Protein AF-A0A3D0Z497-F1 (afdb_monomer)

Secondary structure (DSSP, 8-state):
--EEEEEE--HHHHHHSPTTHHHHHHHHSPTTEEEEEESS----SSSEEEEEETTEEEEEEHHHHHHHTHHHHHHHHHHHH--

Nearest PDB structures (foldseek):
  6tt7-assembly1_J  TM=4.550E-01  e=1.640E-02  Ovis aries
  8h9p-assembly1_O  TM=4.241E-01  e=4.470E-02  Homo sapiens
  6j5i-assembly1_S  TM=4.081E-01  e=5.462E-02  Sus scrofa
  7vw6-assembly1_B  TM=4.713E-01  e=9.677E-01  Methylorubrum extorquens AM1
  8j83-assembly1_B  TM=4.265E-01  e=2.820E+00  Methylorubrum extorquens AM1

pLDDT: mean 78.45, std 9.02, range [49.38, 89.12]

Structure (mmCIF, N/CA/C/O backbone):
data_AF-A0A3D0Z497-F1
#
_entry.id   AF-A0A3D0Z497-F1
#
loop_
_atom_site.group_PDB
_atom_site.id
_atom_site.type_symbol
_atom_site.label_atom_id
_atom_site.label_alt_id
_atom_site.label_comp_id
_atom_site.label_asym_id
_atom_site.label_entity_id
_atom_site.label_seq_id
_atom_site.pdbx_PDB_ins_code
_atom_site.Cartn_x
_atom_site.Cartn_y
_atom_site.Cartn_z
_atom_site.occupancy
_atom_site.B_iso_or_equiv
_atom_site.auth_seq_id
_atom_site.auth_comp_id
_atom_site.auth_asym_id
_atom_site.auth_atom_id
_atom_site.pdbx_PDB_model_num
ATOM 1 N N . MET A 1 1 ? -7.405 -1.363 -18.004 1.00 60.78 1 MET A N 1
ATOM 2 C CA . MET A 1 1 ? -6.266 -1.632 -18.907 1.00 60.78 1 MET A CA 1
ATOM 3 C C . MET A 1 1 ? -5.160 -2.255 -18.073 1.00 60.78 1 MET A C 1
ATOM 5 O O . MET A 1 1 ? -5.121 -1.932 -16.893 1.00 60.78 1 MET A O 1
ATOM 9 N N . PRO A 1 2 ? -4.342 -3.164 -18.621 1.00 76.88 2 PRO A N 1
ATOM 10 C CA . PRO A 1 2 ? -3.131 -3.642 -17.955 1.00 76.88 2 PRO A CA 1
ATOM 11 C C . PRO A 1 2 ? -2.140 -2.488 -17.766 1.00 76.88 2 PRO A C 1
ATOM 13 O O . PRO A 1 2 ? -2.025 -1.646 -18.657 1.00 76.88 2 PRO A O 1
ATOM 16 N N . GLY A 1 3 ? -1.422 -2.449 -16.646 1.00 81.94 3 GLY A N 1
ATOM 17 C CA . GLY A 1 3 ? -0.503 -1.353 -16.356 1.00 81.94 3 GLY A CA 1
ATOM 18 C C . GLY A 1 3 ? 0.269 -1.514 -15.052 1.00 81.94 3 GLY A C 1
ATOM 19 O O . GLY A 1 3 ? 0.054 -2.446 -14.272 1.00 81.94 3 GLY A O 1
ATOM 20 N N . GLU A 1 4 ? 1.205 -0.593 -14.836 1.00 87.00 4 GLU A N 1
ATOM 21 C CA . GLU A 1 4 ? 2.070 -0.574 -13.660 1.00 87.00 4 GLU A CA 1
ATOM 22 C C . GLU A 1 4 ? 1.593 0.490 -12.662 1.00 87.00 4 GLU A C 1
ATOM 24 O O . GLU A 1 4 ? 1.555 1.681 -12.973 1.00 87.00 4 GLU A O 1
ATOM 29 N N . GLY A 1 5 ? 1.231 0.049 -11.460 1.00 87.12 5 GLY A N 1
ATOM 30 C CA . GLY A 1 5 ? 0.949 0.910 -10.320 1.00 87.12 5 GLY A CA 1
ATOM 31 C C . GLY A 1 5 ? 2.192 1.148 -9.467 1.00 87.12 5 GLY A C 1
ATOM 32 O O . GLY A 1 5 ? 3.088 0.299 -9.389 1.00 87.12 5 GLY A O 1
ATOM 33 N N . ARG A 1 6 ? 2.218 2.286 -8.775 1.00 89.12 6 ARG A N 1
ATOM 34 C CA . ARG A 1 6 ? 3.223 2.617 -7.766 1.00 89.12 6 ARG A CA 1
ATOM 35 C C . ARG A 1 6 ? 2.600 2.687 -6.380 1.00 89.12 6 ARG A C 1
ATOM 37 O O . ARG A 1 6 ? 1.577 3.333 -6.185 1.00 89.12 6 ARG A O 1
ATOM 44 N N . LEU A 1 7 ? 3.238 2.017 -5.433 1.00 86.75 7 LEU A N 1
ATOM 45 C CA . LEU A 1 7 ? 2.914 2.033 -4.018 1.00 86.75 7 LEU A CA 1
ATOM 46 C C . LEU A 1 7 ? 3.819 3.052 -3.324 1.00 86.75 7 LEU A C 1
ATOM 48 O O . LEU A 1 7 ? 5.026 2.833 -3.243 1.00 86.75 7 LEU A O 1
ATOM 52 N N . VAL A 1 8 ? 3.244 4.140 -2.826 1.00 88.75 8 VAL A N 1
ATOM 53 C CA . VAL A 1 8 ? 3.964 5.165 -2.061 1.00 88.75 8 VAL A CA 1
ATOM 54 C C . VAL A 1 8 ? 3.681 4.937 -0.581 1.00 88.75 8 VAL A C 1
ATOM 56 O O . VAL A 1 8 ? 2.520 4.870 -0.163 1.00 88.75 8 VAL A O 1
ATOM 59 N N . LEU A 1 9 ? 4.741 4.788 0.206 1.00 86.38 9 LEU A N 1
ATOM 60 C CA . LEU A 1 9 ? 4.679 4.495 1.637 1.00 86.38 9 LEU A CA 1
ATOM 61 C C . LEU A 1 9 ? 5.280 5.646 2.442 1.00 86.38 9 LEU A C 1
ATOM 63 O O . LEU A 1 9 ? 5.979 6.503 1.907 1.00 86.38 9 LEU A O 1
ATOM 67 N N . SER A 1 10 ? 5.003 5.671 3.744 1.00 88.56 10 SER A N 1
ATOM 68 C CA . SER A 1 10 ? 5.782 6.509 4.654 1.00 88.56 10 SER A CA 1
ATOM 69 C C . SER A 1 10 ? 7.185 5.913 4.818 1.00 88.56 10 SER A C 1
ATOM 71 O O . SER A 1 10 ? 7.357 4.696 4.710 1.00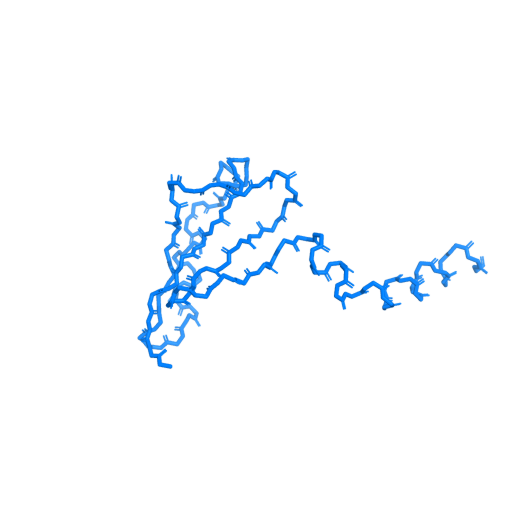 88.56 10 SER A O 1
ATOM 73 N N . GLU A 1 11 ? 8.193 6.729 5.136 1.00 86.69 11 GLU A N 1
ATOM 74 C CA . GLU A 1 11 ? 9.560 6.222 5.370 1.00 86.69 11 GLU A CA 1
ATOM 75 C C . GLU A 1 11 ? 9.620 5.145 6.471 1.00 86.69 11 GLU A C 1
ATOM 77 O O . GLU A 1 11 ? 10.458 4.239 6.445 1.00 86.69 11 GLU A O 1
ATOM 82 N N . LEU A 1 12 ? 8.748 5.254 7.480 1.00 84.94 12 LEU A N 1
ATOM 83 C CA . LEU A 1 12 ? 8.668 4.292 8.577 1.00 84.94 12 LEU A CA 1
ATOM 84 C C . LEU A 1 12 ? 8.083 2.960 8.110 1.00 84.94 12 LEU A C 1
ATOM 86 O O . LEU A 1 12 ? 8.597 1.908 8.496 1.00 84.94 12 LEU A O 1
ATOM 90 N N . ASP A 1 13 ? 7.033 2.999 7.292 1.00 83.56 13 ASP A N 1
ATOM 91 C CA . ASP A 1 13 ? 6.376 1.795 6.785 1.00 83.56 13 ASP A CA 1
ATOM 92 C C . ASP A 1 13 ? 7.217 1.106 5.713 1.00 83.56 13 ASP A C 1
ATOM 94 O O . ASP A 1 13 ? 7.281 -0.121 5.692 1.00 83.56 13 ASP A O 1
ATOM 98 N N . GLU A 1 14 ? 7.952 1.871 4.905 1.00 83.81 14 GLU A N 1
ATOM 99 C CA . GLU A 1 14 ? 8.958 1.338 3.986 1.00 83.81 14 GLU A CA 1
ATOM 100 C C . GLU A 1 14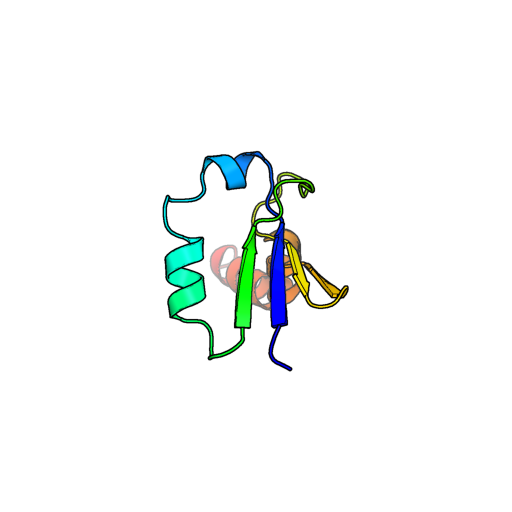 ? 10.003 0.492 4.733 1.00 83.81 14 GLU A C 1
ATOM 102 O O . GLU A 1 14 ? 10.263 -0.651 4.358 1.00 83.81 14 GLU A O 1
ATOM 107 N N . LYS A 1 15 ? 10.546 1.002 5.846 1.00 85.06 15 LYS A N 1
ATOM 108 C CA . LYS A 1 15 ? 11.531 0.269 6.669 1.00 85.06 15 LYS A CA 1
ATOM 109 C C . LYS A 1 15 ? 10.945 -0.955 7.374 1.00 85.06 15 LYS A C 1
ATOM 111 O O . LYS A 1 15 ? 11.688 -1.865 7.734 1.00 85.06 15 LYS A O 1
ATOM 116 N N . ARG A 1 16 ? 9.634 -0.965 7.619 1.00 85.00 16 ARG A N 1
ATOM 117 C CA . ARG A 1 16 ? 8.911 -2.063 8.283 1.00 85.00 16 ARG A CA 1
ATOM 118 C C . ARG A 1 16 ? 8.333 -3.072 7.298 1.00 85.00 16 ARG A C 1
ATOM 120 O O . ARG A 1 16 ? 7.852 -4.119 7.732 1.00 85.00 16 ARG A O 1
ATOM 127 N N . MET A 1 17 ? 8.358 -2.770 6.001 1.00 82.00 17 MET A N 1
ATOM 128 C CA . MET A 1 17 ? 7.758 -3.617 4.987 1.00 82.00 17 MET A CA 1
ATOM 129 C C . MET A 1 17 ? 8.473 -4.979 4.950 1.00 82.00 17 MET A C 1
ATOM 131 O O . MET A 1 17 ? 9.696 -5.030 4.793 1.00 82.00 17 MET A O 1
ATOM 135 N N . PRO A 1 18 ? 7.737 -6.099 5.073 1.00 85.31 18 PRO A N 1
ATOM 136 C CA . PRO A 1 18 ? 8.336 -7.423 5.019 1.00 85.31 18 PRO A CA 1
ATOM 137 C C . PRO A 1 18 ? 9.038 -7.671 3.686 1.00 85.31 18 PRO A C 1
ATOM 139 O O . PRO A 1 18 ? 8.523 -7.336 2.611 1.00 85.31 18 PRO A O 1
ATOM 142 N N . SER A 1 19 ? 10.190 -8.338 3.740 1.00 84.94 19 SER A N 1
ATOM 143 C CA . SER A 1 19 ? 10.874 -8.785 2.533 1.00 84.94 19 SER A CA 1
ATOM 144 C C . SER A 1 19 ? 9.962 -9.725 1.734 1.00 84.94 19 SER A C 1
ATOM 146 O O . SER A 1 19 ? 9.412 -10.694 2.249 1.00 84.94 19 SER A O 1
ATOM 148 N N . GLY A 1 20 ? 9.763 -9.412 0.452 1.00 83.25 20 GLY A N 1
ATOM 149 C CA . GLY A 1 20 ? 8.903 -10.199 -0.436 1.00 83.25 20 GLY A CA 1
ATOM 150 C C . GLY A 1 20 ? 7.420 -9.814 -0.443 1.00 83.25 20 GLY A C 1
ATOM 151 O O . GLY A 1 20 ? 6.684 -10.405 -1.229 1.00 83.25 20 GLY A O 1
ATOM 152 N N . PHE A 1 21 ? 6.984 -8.801 0.317 1.00 83.25 21 PHE A N 1
ATOM 153 C CA . PHE A 1 21 ? 5.594 -8.323 0.283 1.00 83.25 21 PHE A CA 1
ATOM 154 C C . PHE A 1 21 ? 5.126 -7.979 -1.141 1.00 83.25 21 PHE A C 1
ATOM 156 O O . PHE A 1 21 ? 4.177 -8.572 -1.647 1.00 83.25 21 PHE A O 1
ATOM 163 N N . LEU A 1 22 ? 5.853 -7.103 -1.847 1.00 84.06 22 LEU A N 1
ATOM 164 C CA . LEU A 1 22 ? 5.522 -6.739 -3.232 1.00 84.06 22 LEU A CA 1
ATOM 165 C C . LEU A 1 22 ? 5.545 -7.941 -4.177 1.00 84.06 22 LEU A C 1
ATOM 167 O O . LEU A 1 22 ? 4.786 -7.979 -5.140 1.00 84.06 22 LEU A O 1
ATOM 171 N N . ARG A 1 23 ? 6.417 -8.924 -3.926 1.00 86.44 23 ARG A N 1
ATOM 172 C CA . ARG A 1 23 ? 6.476 -10.142 -4.739 1.00 86.44 23 ARG A CA 1
ATOM 173 C C . ARG A 1 23 ? 5.196 -10.955 -4.576 1.00 86.44 23 ARG A C 1
ATOM 175 O O . ARG A 1 23 ? 4.642 -11.362 -5.589 1.00 86.44 23 ARG A O 1
ATOM 182 N N . ALA A 1 24 ? 4.739 -11.154 -3.341 1.00 82.94 24 ALA A N 1
ATOM 183 C CA . ALA A 1 24 ? 3.486 -11.848 -3.060 1.00 82.94 24 ALA A CA 1
ATOM 184 C C . ALA A 1 24 ? 2.296 -11.110 -3.690 1.00 82.94 24 ALA A C 1
ATOM 186 O O . ALA A 1 24 ? 1.493 -11.723 -4.381 1.00 82.94 24 ALA A O 1
ATOM 187 N N . VAL A 1 25 ? 2.243 -9.778 -3.560 1.00 83.12 25 VAL A N 1
ATOM 188 C CA . VAL A 1 25 ? 1.191 -8.967 -4.194 1.00 83.12 25 VAL A CA 1
ATOM 189 C C . VAL A 1 25 ? 1.194 -9.147 -5.714 1.00 83.12 25 VAL A C 1
ATOM 191 O O . VAL A 1 25 ? 0.155 -9.440 -6.289 1.00 83.12 25 VAL A O 1
ATOM 194 N N . ASN A 1 26 ? 2.352 -9.043 -6.374 1.00 83.06 26 ASN A N 1
ATOM 195 C CA . ASN A 1 26 ? 2.447 -9.217 -7.828 1.00 83.06 26 ASN A CA 1
ATOM 196 C C . ASN A 1 26 ? 2.093 -10.633 -8.317 1.00 83.06 26 ASN A C 1
ATOM 198 O O . ASN A 1 26 ? 1.776 -10.785 -9.490 1.00 83.06 26 ASN A O 1
ATOM 202 N N . GLN A 1 27 ? 2.172 -11.657 -7.464 1.00 86.62 27 GLN A N 1
ATOM 203 C CA . GLN A 1 27 ? 1.756 -13.020 -7.815 1.00 86.62 27 GLN A CA 1
ATOM 204 C C . GLN A 1 27 ? 0.233 -13.184 -7.817 1.00 86.62 27 GLN A C 1
ATOM 206 O O . GLN A 1 27 ? -0.283 -13.974 -8.599 1.00 86.62 27 GLN A O 1
ATOM 211 N N . GLU A 1 28 ? -0.464 -12.425 -6.974 1.00 83.62 28 GLU A N 1
ATOM 212 C CA . GLU A 1 28 ? -1.929 -12.417 -6.883 1.00 83.62 28 GLU A CA 1
ATOM 213 C C . GLU A 1 28 ? -2.576 -11.423 -7.866 1.00 83.62 28 GLU A C 1
ATOM 215 O O . GLU A 1 28 ? -3.791 -11.432 -8.064 1.00 83.62 28 GLU A O 1
ATOM 220 N N . LEU A 1 29 ? -1.784 -10.539 -8.486 1.00 81.94 29 LEU A N 1
ATOM 221 C CA . LEU A 1 29 ? -2.291 -9.596 -9.479 1.00 81.94 29 LEU A CA 1
ATOM 222 C C . LEU A 1 29 ? -2.697 -10.314 -10.778 1.00 81.94 29 LEU A C 1
ATOM 224 O O . LEU A 1 29 ? -1.999 -11.227 -11.225 1.00 81.94 29 LEU A O 1
ATOM 228 N N . PRO A 1 30 ? -3.783 -9.870 -1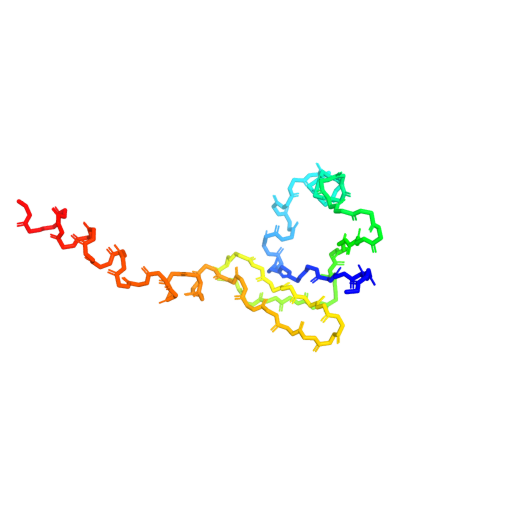1.442 1.00 82.69 30 PRO A N 1
ATOM 229 C CA . PRO A 1 30 ? -4.148 -10.390 -12.752 1.00 82.69 30 PRO A CA 1
ATOM 230 C C . PRO A 1 30 ? -3.050 -10.142 -13.791 1.00 82.69 30 PRO A C 1
ATOM 232 O O . PRO A 1 30 ? -2.255 -9.203 -13.687 1.00 82.69 30 PRO A O 1
ATOM 235 N N . GLU A 1 31 ? -3.038 -10.962 -14.840 1.00 84.19 31 GLU A N 1
ATOM 236 C CA . GLU A 1 31 ? -2.024 -10.878 -15.885 1.00 84.19 31 GLU A CA 1
ATOM 237 C C . GLU A 1 31 ? -1.992 -9.482 -16.536 1.00 84.19 31 GLU A C 1
ATOM 239 O O . GLU A 1 31 ? -3.019 -8.897 -16.883 1.00 84.19 31 GLU A O 1
ATOM 244 N N . GLY A 1 32 ? -0.784 -8.927 -16.664 1.00 80.88 32 GLY A N 1
ATOM 245 C CA . GLY A 1 32 ? -0.559 -7.587 -17.206 1.00 80.88 32 GLY A CA 1
ATOM 246 C C . GLY A 1 32 ? -0.665 -6.439 -16.191 1.00 80.88 32 GLY A C 1
ATOM 247 O O . GLY A 1 32 ? -0.353 -5.304 -16.552 1.00 80.88 32 GLY A O 1
ATOM 248 N N . TYR A 1 33 ? -1.016 -6.709 -14.931 1.00 83.62 33 TYR A N 1
ATOM 249 C CA . TYR A 1 33 ? -0.896 -5.744 -13.836 1.00 83.62 33 TYR A CA 1
ATOM 250 C C . TYR A 1 33 ? 0.400 -5.957 -13.061 1.00 83.62 33 TYR A C 1
ATOM 252 O O . TYR A 1 33 ? 0.802 -7.088 -12.787 1.00 83.62 33 TYR A O 1
ATOM 260 N N . LYS A 1 34 ? 1.064 -4.860 -12.697 1.00 86.69 34 LYS A N 1
ATOM 261 C CA . LYS A 1 34 ? 2.247 -4.886 -11.830 1.00 86.69 34 LYS A CA 1
ATOM 262 C C . LYS A 1 34 ? 2.177 -3.775 -10.802 1.00 86.69 34 LYS A C 1
ATOM 264 O O . LYS A 1 34 ? 1.681 -2.692 -11.092 1.00 86.69 34 LYS A O 1
ATOM 269 N N . LEU A 1 35 ? 2.719 -4.029 -9.622 1.00 86.31 35 LEU A N 1
ATOM 270 C CA . LEU A 1 35 ? 2.875 -3.042 -8.564 1.00 86.31 35 LEU A CA 1
ATOM 271 C C . LEU A 1 35 ? 4.350 -2.932 -8.190 1.00 86.31 35 LEU A C 1
ATOM 273 O O . LEU A 1 35 ? 5.003 -3.937 -7.896 1.00 86.31 35 LEU A O 1
ATOM 277 N N . ARG A 1 36 ? 4.879 -1.712 -8.172 1.00 88.69 36 ARG A N 1
ATOM 278 C CA . ARG A 1 36 ? 6.221 -1.421 -7.655 1.00 88.69 36 ARG A CA 1
ATOM 279 C C . ARG A 1 36 ? 6.134 -0.414 -6.531 1.00 88.69 36 ARG A C 1
ATOM 281 O O . ARG A 1 36 ? 5.191 0.360 -6.472 1.00 88.69 36 ARG A O 1
ATOM 288 N N . GLN A 1 37 ? 7.115 -0.414 -5.649 1.00 85.31 37 GLN A N 1
ATOM 289 C CA . GLN A 1 37 ? 7.225 0.645 -4.662 1.00 85.31 37 GLN A CA 1
ATOM 290 C C . GLN A 1 37 ? 7.845 1.891 -5.293 1.00 85.31 37 GLN A C 1
ATOM 292 O O . GLN A 1 37 ? 8.800 1.792 -6.066 1.00 85.31 37 GLN A O 1
ATOM 297 N N . ASP A 1 38 ? 7.291 3.047 -4.949 1.00 84.38 38 ASP A N 1
ATOM 298 C CA . ASP A 1 38 ? 7.917 4.339 -5.183 1.00 84.38 38 ASP A CA 1
ATOM 299 C C . ASP A 1 38 ? 8.881 4.625 -4.026 1.00 84.38 38 ASP A C 1
ATOM 301 O O . ASP A 1 38 ? 8.461 4.722 -2.877 1.00 84.38 38 ASP A O 1
ATOM 305 N N . GLY A 1 39 ? 10.179 4.679 -4.322 1.00 77.31 39 GLY A N 1
ATOM 306 C CA . GLY A 1 39 ? 11.219 4.989 -3.334 1.00 77.31 39 GLY A CA 1
ATOM 307 C C . GLY A 1 39 ? 11.643 6.459 -3.331 1.00 77.31 39 GLY A C 1
ATOM 308 O O . GLY A 1 39 ? 12.596 6.808 -2.640 1.00 77.31 39 GLY A O 1
ATOM 309 N N . GLN A 1 40 ? 11.016 7.305 -4.158 1.00 78.88 40 GLN A N 1
ATOM 310 C CA . GLN A 1 40 ? 11.384 8.719 -4.305 1.00 78.88 40 GLN A CA 1
ATOM 311 C C . GLN A 1 40 ? 10.398 9.655 -3.610 1.00 78.88 40 GLN A C 1
ATOM 313 O O . GLN A 1 40 ? 10.765 10.772 -3.252 1.00 78.88 40 GLN A O 1
ATOM 318 N N . THR A 1 41 ? 9.156 9.204 -3.441 1.00 81.12 41 THR A N 1
ATOM 319 C CA . THR A 1 41 ? 8.087 9.962 -2.795 1.00 81.12 41 THR A CA 1
ATOM 320 C C . THR A 1 41 ? 7.682 9.256 -1.511 1.00 81.12 41 THR A C 1
ATOM 322 O O . THR A 1 41 ? 7.563 8.032 -1.491 1.00 81.12 41 THR A O 1
ATOM 325 N N . HIS A 1 42 ? 7.422 10.025 -0.457 1.00 82.12 42 HIS A N 1
ATOM 326 C CA . HIS A 1 42 ? 6.946 9.501 0.818 1.00 82.12 42 HIS A CA 1
ATOM 327 C C . HIS A 1 42 ? 5.687 10.238 1.246 1.00 82.12 42 HIS A C 1
ATOM 329 O O . HIS A 1 42 ? 5.587 11.455 1.096 1.00 82.12 42 HIS A O 1
ATOM 335 N N . ILE A 1 43 ? 4.723 9.490 1.777 1.00 83.94 43 ILE A N 1
ATOM 336 C CA . ILE A 1 43 ? 3.545 10.074 2.426 1.00 83.94 43 ILE A CA 1
ATOM 337 C C . ILE A 1 43 ? 3.846 10.383 3.893 1.00 83.94 43 ILE A C 1
ATOM 339 O O . ILE A 1 43 ? 4.722 9.762 4.505 1.00 83.94 43 ILE A O 1
ATOM 343 N N . ASP A 1 44 ? 3.079 11.308 4.471 1.00 81.19 44 ASP A N 1
ATOM 344 C CA . ASP A 1 44 ? 3.153 11.604 5.899 1.00 81.19 44 ASP A CA 1
ATOM 345 C C . ASP A 1 44 ? 2.958 10.330 6.746 1.00 81.19 44 ASP A C 1
ATOM 347 O O . ASP A 1 44 ? 2.225 9.413 6.349 1.00 81.19 44 ASP A O 1
ATOM 351 N N . PRO A 1 45 ? 3.589 10.244 7.931 1.00 70.12 45 PRO A N 1
ATOM 352 C CA . PRO A 1 45 ? 3.510 9.082 8.811 1.00 70.12 45 PRO A CA 1
ATOM 353 C C . PRO A 1 45 ? 2.119 8.954 9.455 1.00 70.12 45 PRO A C 1
ATOM 355 O O . PRO A 1 45 ? 1.911 9.296 10.616 1.00 70.12 45 PRO A O 1
ATOM 358 N N . VAL A 1 46 ? 1.156 8.449 8.683 1.00 66.88 46 VAL A N 1
ATOM 359 C CA . VAL A 1 46 ? -0.246 8.236 9.093 1.00 66.88 46 VAL A CA 1
ATOM 360 C C . VAL A 1 46 ? -0.668 6.762 8.919 1.00 66.88 46 VAL A C 1
ATOM 362 O O . VAL A 1 46 ? -1.754 6.357 9.330 1.00 66.88 46 VAL A O 1
ATOM 365 N N . GLY A 1 47 ? 0.225 5.920 8.389 1.00 71.38 47 GLY A N 1
ATOM 366 C CA . GLY A 1 47 ? -0.024 4.511 8.092 1.00 71.38 47 GLY A CA 1
ATOM 367 C C . GLY A 1 47 ? -0.985 4.298 6.910 1.00 71.38 47 GLY A C 1
ATOM 368 O O . GLY A 1 47 ? -1.843 5.128 6.595 1.00 71.38 47 GLY A O 1
ATOM 369 N N . GLY A 1 48 ? -0.845 3.151 6.247 1.00 81.88 48 GLY A N 1
ATOM 370 C CA . GLY A 1 48 ? -1.487 2.865 4.960 1.00 81.88 48 GLY A CA 1
ATOM 371 C C . GLY A 1 48 ? -0.570 3.239 3.792 1.00 81.88 48 GLY A C 1
ATOM 372 O O . GLY A 1 48 ? 0.649 3.219 3.942 1.00 81.88 48 GLY A O 1
ATOM 373 N N . PHE A 1 49 ? -1.134 3.528 2.619 1.00 83.75 49 PHE A N 1
ATOM 374 C CA . PHE A 1 49 ? -0.349 3.820 1.413 1.00 83.75 49 PHE A CA 1
ATOM 375 C C . PHE A 1 49 ? -1.104 4.712 0.426 1.00 83.75 49 PHE A C 1
ATOM 377 O O . PHE A 1 49 ? -2.329 4.821 0.483 1.00 83.75 49 PHE A O 1
ATOM 384 N N . LEU A 1 50 ? -0.380 5.306 -0.519 1.00 86.38 50 LEU A N 1
ATOM 385 C CA . LEU A 1 50 ? -0.961 5.901 -1.722 1.00 86.38 50 LEU A CA 1
ATOM 386 C C . LEU A 1 50 ? -0.705 4.962 -2.906 1.00 86.38 50 LEU A C 1
ATOM 388 O O . LEU A 1 50 ? 0.408 4.460 -3.078 1.00 86.38 50 LEU A O 1
ATOM 392 N N . LEU A 1 51 ? -1.733 4.713 -3.713 1.00 84.94 51 LEU A N 1
ATOM 393 C CA . LEU A 1 51 ? -1.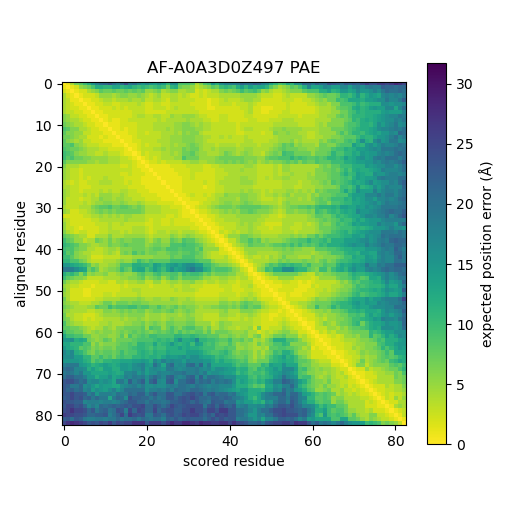604 3.972 -4.965 1.00 84.94 51 LEU A CA 1
ATOM 394 C C . LEU A 1 51 ? -1.655 4.952 -6.130 1.00 84.94 51 LEU A C 1
ATOM 396 O O . LEU A 1 51 ? -2.674 5.601 -6.345 1.00 84.94 51 LEU A O 1
ATOM 400 N N . VAL A 1 52 ? -0.574 5.028 -6.897 1.00 85.25 52 VAL A N 1
ATOM 401 C CA . VAL A 1 52 ? -0.517 5.827 -8.120 1.00 85.25 52 VAL A CA 1
ATOM 402 C C . VAL A 1 52 ? -0.640 4.903 -9.317 1.00 85.25 52 VAL A C 1
ATOM 404 O O . VAL A 1 52 ? 0.219 4.051 -9.535 1.00 85.25 52 VAL A O 1
ATOM 407 N N . TYR A 1 53 ? -1.687 5.067 -10.112 1.00 84.69 53 TYR A N 1
ATOM 408 C CA . TYR A 1 53 ? -1.923 4.258 -11.302 1.00 84.69 53 TYR A CA 1
ATOM 409 C C . TYR A 1 53 ? -2.274 5.166 -12.478 1.00 84.69 53 TYR A C 1
ATOM 411 O O . TYR A 1 53 ? -3.223 5.936 -12.396 1.00 84.69 53 TYR A O 1
ATOM 419 N N . GLU A 1 54 ? -1.479 5.120 -13.552 1.00 81.50 54 GLU A N 1
ATOM 420 C CA . GLU A 1 54 ? -1.677 5.951 -14.759 1.00 81.50 54 GLU A CA 1
ATOM 421 C C . GLU A 1 54 ? -1.847 7.464 -14.471 1.00 81.50 54 GLU A C 1
ATOM 423 O O . GLU A 1 54 ? -2.543 8.177 -15.185 1.00 81.50 54 GLU A O 1
ATOM 428 N N . GLY A 1 55 ? -1.192 7.971 -13.419 1.00 78.50 55 GLY A N 1
ATOM 429 C CA . GLY A 1 55 ? -1.276 9.380 -13.007 1.00 78.50 55 GLY A CA 1
ATOM 430 C C . GLY A 1 55 ? -2.462 9.714 -12.097 1.00 78.50 55 GLY A C 1
ATOM 431 O O . GLY A 1 55 ? -2.603 10.864 -11.693 1.00 78.50 55 GLY A O 1
ATOM 432 N N . ILE A 1 56 ? -3.286 8.726 -11.744 1.00 80.19 56 ILE A N 1
ATOM 433 C CA . ILE A 1 56 ? -4.337 8.855 -10.735 1.00 80.19 56 ILE A CA 1
ATOM 434 C C . ILE A 1 56 ? -3.763 8.444 -9.384 1.00 80.19 56 ILE A C 1
ATOM 436 O O . ILE A 1 56 ? -3.262 7.330 -9.232 1.00 80.19 56 ILE A O 1
ATOM 440 N N . GLU A 1 57 ? -3.867 9.334 -8.404 1.00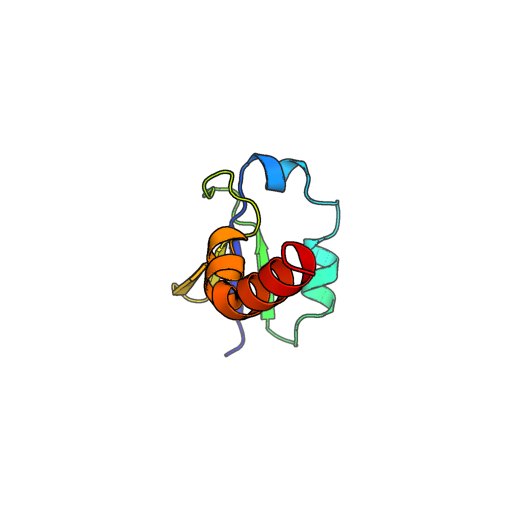 84.19 57 GLU A N 1
ATOM 441 C CA . GLU A 1 57 ? -3.490 9.064 -7.021 1.00 84.19 57 GLU A CA 1
ATOM 442 C C . GLU A 1 57 ? -4.715 8.629 -6.215 1.00 84.19 57 GLU A C 1
ATOM 444 O O . GLU A 1 57 ? -5.722 9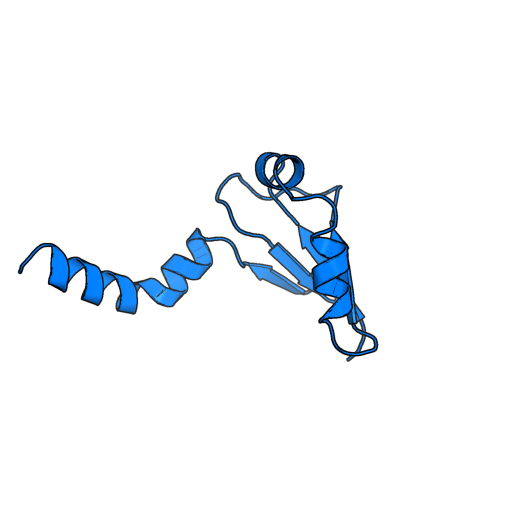.335 -6.143 1.00 84.19 57 GLU A O 1
ATOM 449 N N . ILE A 1 58 ? -4.634 7.452 -5.602 1.00 80.62 58 ILE A N 1
ATOM 450 C CA . ILE A 1 58 ? -5.686 6.883 -4.763 1.00 80.62 58 ILE A CA 1
ATOM 451 C C . ILE A 1 58 ? -5.168 6.833 -3.329 1.00 80.62 58 ILE A C 1
ATOM 453 O O . ILE A 1 58 ? -4.211 6.117 -3.021 1.00 80.62 58 ILE A O 1
ATOM 457 N N . ASN A 1 59 ? -5.812 7.598 -2.446 1.00 82.69 59 ASN A N 1
ATOM 458 C CA . ASN A 1 59 ? -5.464 7.653 -1.032 1.00 82.69 59 ASN A CA 1
ATOM 459 C C . ASN A 1 59 ? -6.057 6.467 -0.266 1.00 82.69 59 ASN A C 1
ATOM 461 O O . ASN A 1 59 ? -7.248 6.431 0.037 1.00 82.69 59 ASN A O 1
ATOM 465 N N . CYS A 1 60 ? -5.185 5.516 0.064 1.00 78.38 60 CYS A N 1
ATOM 466 C CA . CYS A 1 60 ? -5.478 4.342 0.878 1.00 78.38 60 CYS A CA 1
ATOM 467 C C . CYS A 1 60 ? -4.827 4.450 2.271 1.00 78.38 60 CYS A C 1
ATOM 469 O O . CYS A 1 60 ? -4.485 3.434 2.881 1.00 78.38 60 CYS A O 1
ATOM 471 N N . THR A 1 61 ? -4.616 5.668 2.786 1.00 81.69 61 THR A N 1
ATOM 472 C CA . THR A 1 61 ? -4.151 5.868 4.168 1.00 81.69 61 THR A CA 1
ATOM 473 C C . THR A 1 61 ? -5.212 5.413 5.163 1.00 81.69 61 THR A C 1
ATOM 475 O O . THR A 1 61 ? -6.414 5.459 4.880 1.00 81.69 61 THR A O 1
ATOM 478 N N . PHE A 1 62 ? -4.790 5.002 6.362 1.00 72.88 62 PHE A N 1
ATOM 479 C CA . PHE A 1 62 ? -5.743 4.617 7.404 1.00 72.88 62 PHE A CA 1
ATOM 480 C C . PHE A 1 62 ? -6.710 5.750 7.729 1.00 72.88 62 PHE A C 1
ATOM 482 O O . PHE A 1 62 ? -7.889 5.478 7.906 1.00 72.88 62 PHE A O 1
ATOM 489 N N . ALA A 1 63 ? -6.259 7.006 7.738 1.00 72.69 63 ALA A N 1
ATOM 490 C CA . ALA A 1 63 ? -7.140 8.154 7.935 1.00 72.69 63 ALA A CA 1
ATOM 491 C C . ALA A 1 63 ? -8.258 8.211 6.879 1.00 72.69 63 ALA A C 1
ATOM 493 O O . ALA A 1 63 ? -9.428 8.316 7.242 1.00 72.69 63 ALA A O 1
ATOM 494 N N . SER A 1 64 ? -7.929 8.060 5.592 1.00 74.88 64 SER A N 1
ATOM 495 C CA . SER A 1 64 ? -8.925 8.047 4.510 1.00 74.88 64 SER A CA 1
ATOM 496 C C . SER A 1 64 ? -9.852 6.831 4.571 1.00 74.88 64 SER A C 1
ATOM 498 O O . SER A 1 64 ? -11.059 6.959 4.355 1.00 74.88 64 SER A O 1
ATOM 500 N N . LEU A 1 65 ? -9.323 5.654 4.916 1.00 73.38 65 LEU A N 1
ATOM 501 C CA . LEU A 1 65 ? -10.122 4.437 5.078 1.00 73.38 65 LEU A CA 1
ATOM 502 C C . LEU A 1 65 ? -11.066 4.526 6.285 1.00 73.38 65 LEU A C 1
ATOM 504 O O . LEU A 1 65 ? -12.238 4.169 6.172 1.00 73.38 65 LEU A O 1
ATOM 508 N N . LEU A 1 66 ? -10.579 5.032 7.420 1.00 69.50 66 LEU A N 1
ATOM 509 C CA . LEU A 1 66 ? -11.366 5.274 8.629 1.00 69.50 66 LEU A CA 1
ATOM 510 C C . LEU A 1 66 ? -12.432 6.334 8.379 1.00 69.50 66 LEU A C 1
ATOM 512 O O . LEU A 1 66 ? -13.562 6.152 8.808 1.00 69.50 66 LEU A O 1
ATOM 516 N N . GLN A 1 67 ? -12.109 7.405 7.652 1.00 72.38 67 GLN A N 1
ATOM 517 C CA . GLN A 1 67 ? -13.081 8.426 7.273 1.00 72.38 67 GLN A CA 1
ATOM 518 C C . GLN A 1 67 ? -14.172 7.851 6.361 1.00 72.38 67 GLN A C 1
ATOM 520 O O . GLN A 1 67 ? -15.350 8.123 6.573 1.00 72.38 67 GLN A O 1
ATOM 525 N N . SER A 1 68 ? -13.801 7.001 5.401 1.00 74.12 68 SER A N 1
ATOM 526 C CA . SER A 1 68 ? -14.758 6.335 4.504 1.00 74.12 68 SER A CA 1
ATOM 527 C C . SER A 1 68 ? -15.645 5.314 5.225 1.00 74.12 68 SER A C 1
ATOM 529 O O . SER A 1 68 ? -16.729 4.994 4.750 1.00 74.12 68 SER A O 1
ATOM 531 N N . ARG A 1 69 ? -15.190 4.786 6.369 1.00 68.25 69 ARG A N 1
ATOM 532 C CA . ARG A 1 69 ? -15.930 3.833 7.217 1.00 68.25 69 ARG A CA 1
ATOM 533 C C . ARG A 1 69 ? -16.387 4.442 8.542 1.00 68.25 69 ARG A C 1
ATOM 535 O O . ARG A 1 69 ? -16.743 3.706 9.460 1.00 68.25 69 ARG A O 1
ATOM 542 N N . ARG A 1 70 ? -16.360 5.771 8.652 1.00 72.00 70 ARG A N 1
ATOM 543 C CA . ARG A 1 70 ? -16.560 6.493 9.911 1.00 72.00 70 ARG A CA 1
ATOM 544 C C . ARG A 1 70 ? -17.917 6.190 10.518 1.00 72.00 70 ARG A C 1
ATOM 546 O O . ARG A 1 70 ? -17.972 5.850 11.686 1.00 72.00 70 ARG A O 1
ATOM 553 N 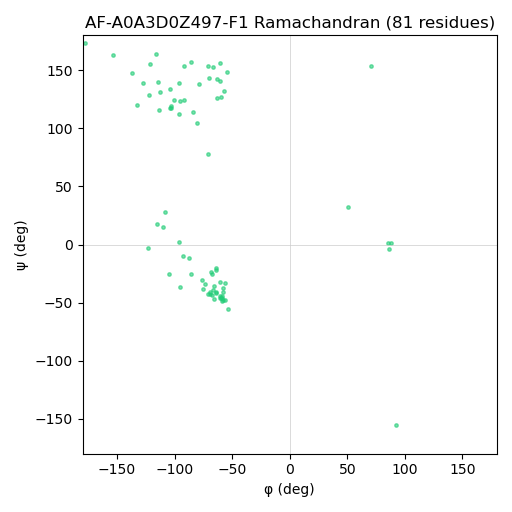N . GLU A 1 71 ? -18.962 6.216 9.698 1.00 71.00 71 GLU A N 1
ATOM 554 C CA . GLU A 1 71 ? -20.338 5.926 10.116 1.00 71.00 71 GLU A CA 1
ATOM 555 C C . GLU A 1 71 ? -20.462 4.512 10.712 1.00 71.00 71 GLU A C 1
ATOM 557 O O . GLU A 1 71 ? -20.971 4.339 11.812 1.00 71.00 71 GLU A O 1
ATOM 562 N N 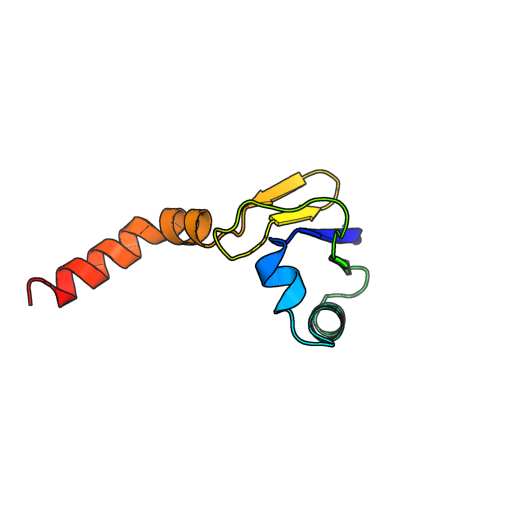. GLN A 1 72 ? -19.886 3.500 10.052 1.00 69.19 72 GLN A N 1
ATOM 563 C CA . GLN A 1 72 ? -19.919 2.109 10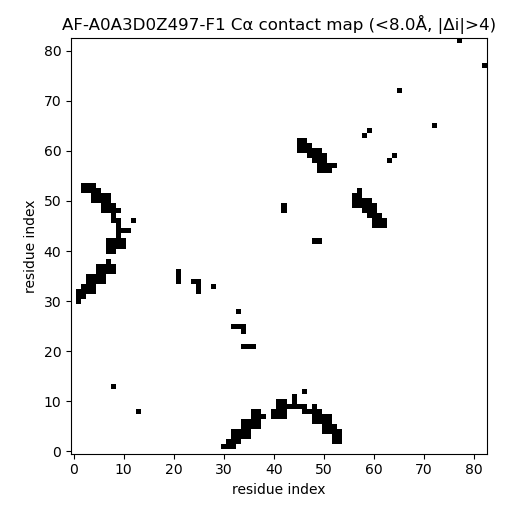.530 1.00 69.19 72 GLN A CA 1
ATOM 564 C C . GLN A 1 72 ? -19.135 1.910 11.839 1.00 69.19 72 GLN A C 1
ATOM 566 O O . GLN A 1 72 ? -19.510 1.102 12.693 1.00 69.19 72 GLN A O 1
ATOM 571 N N . LEU A 1 73 ? -18.019 2.626 11.993 1.00 64.19 73 LEU A N 1
ATOM 572 C CA . LEU A 1 73 ? -17.201 2.577 13.202 1.00 64.19 73 LEU A CA 1
ATOM 573 C C . LEU A 1 73 ? -17.844 3.350 14.357 1.00 64.19 73 LEU A C 1
ATOM 575 O O . LEU A 1 73 ? -17.780 2.874 15.487 1.00 64.19 73 LEU A O 1
ATOM 579 N N . GLU A 1 74 ? -18.479 4.493 14.092 1.00 66.50 74 GLU A N 1
ATOM 580 C CA . GLU A 1 74 ? -19.218 5.271 15.093 1.00 66.50 74 GLU A CA 1
ATOM 581 C C . GLU A 1 74 ? -20.369 4.453 15.683 1.00 66.50 74 GLU A C 1
ATOM 583 O O . GLU A 1 74 ? -20.448 4.346 16.906 1.00 66.50 74 GLU A O 1
ATOM 588 N N . ASP A 1 75 ? -21.165 3.775 14.850 1.00 73.12 75 ASP A N 1
ATOM 589 C CA . ASP A 1 75 ? -22.237 2.884 15.319 1.00 73.12 75 ASP A CA 1
ATOM 590 C C . ASP A 1 75 ? -21.702 1.766 16.229 1.00 73.12 75 ASP A C 1
ATOM 592 O O . ASP A 1 75 ? -22.276 1.458 17.277 1.00 73.12 75 ASP A O 1
ATOM 596 N N . THR A 1 76 ? -20.552 1.189 15.870 1.00 62.12 76 THR A N 1
ATOM 597 C CA . THR A 1 76 ? -19.913 0.129 16.664 1.00 62.12 76 THR A CA 1
ATOM 598 C C . THR A 1 76 ? -19.373 0.664 17.994 1.00 62.12 76 THR A C 1
ATOM 600 O O . THR A 1 76 ? -19.540 0.029 19.033 1.00 62.12 76 THR A O 1
ATOM 603 N N . VAL A 1 77 ? -18.736 1.839 17.990 1.00 58.91 77 VAL A N 1
ATOM 604 C CA . VAL A 1 77 ? -18.163 2.465 19.193 1.00 58.91 77 VAL A CA 1
ATOM 605 C C . VAL A 1 77 ? -19.258 2.935 20.149 1.00 58.91 77 VAL A C 1
ATOM 607 O O . VAL A 1 77 ? -19.129 2.722 21.353 1.00 58.91 77 VAL A O 1
ATOM 610 N N . VAL A 1 78 ? -20.351 3.513 19.640 1.00 65.00 78 VAL A N 1
ATOM 611 C CA . VAL A 1 78 ? -21.528 3.862 20.451 1.00 65.00 78 VAL A CA 1
ATOM 612 C C . VAL A 1 78 ? -22.100 2.614 21.119 1.00 65.00 78 VAL A C 1
ATOM 614 O O . VAL A 1 78 ? -22.355 2.636 22.323 1.00 65.00 78 VAL A O 1
ATOM 617 N N . GLY A 1 79 ? -22.216 1.511 20.374 1.00 60.09 79 GLY A N 1
ATOM 618 C CA . GLY A 1 79 ? -22.677 0.231 20.909 1.00 60.09 79 GLY A CA 1
ATOM 619 C C . GLY A 1 79 ? -21.766 -0.395 21.972 1.00 60.09 79 GLY A C 1
ATOM 620 O O . GLY A 1 79 ? -22.246 -1.227 22.728 1.00 60.09 79 GLY A O 1
ATOM 621 N N . ILE A 1 80 ? -20.485 -0.012 22.052 1.00 59.50 80 ILE A N 1
ATOM 622 C CA . ILE A 1 80 ? -19.529 -0.495 23.070 1.00 59.50 80 ILE A CA 1
ATOM 623 C C . ILE A 1 80 ? -19.435 0.462 24.270 1.00 59.50 80 ILE A C 1
ATOM 625 O O . ILE A 1 80 ? -19.227 0.023 25.397 1.00 59.50 80 ILE A O 1
ATOM 629 N N . LEU A 1 81 ? -19.522 1.777 24.043 1.00 49.38 81 LEU A N 1
ATOM 630 C CA . LEU A 1 81 ? -19.338 2.787 25.095 1.00 49.38 81 LEU A CA 1
ATOM 631 C C . LEU A 1 81 ? -20.618 3.097 25.876 1.00 49.38 81 LEU A C 1
ATOM 633 O O . LEU A 1 81 ? -20.527 3.541 27.018 1.00 49.38 81 LEU A O 1
ATOM 637 N N . PHE A 1 82 ? -21.787 2.892 25.270 1.00 67.94 82 PHE A N 1
ATOM 638 C CA . PHE A 1 82 ? -23.090 3.157 25.890 1.00 67.94 82 PHE A CA 1
ATOM 639 C C . PHE A 1 82 ? -23.926 1.885 26.100 1.00 67.94 82 PHE A C 1
ATOM 641 O O . PHE A 1 82 ? -25.138 1.978 26.297 1.00 67.94 82 PHE A O 1
ATOM 648 N N . SER A 1 83 ? -23.280 0.715 26.057 1.00 50.84 83 SER A N 1
ATOM 649 C CA . SER A 1 83 ? -23.843 -0.573 26.488 1.00 50.84 83 SER A CA 1
ATOM 650 C C . SER A 1 83 ? -23.828 -0.748 27.999 1.00 50.84 83 SER A C 1
ATOM 652 O O . SER A 1 83 ? -22.780 -0.426 28.604 1.00 50.84 83 SER A O 1
#

Mean predicted aligned error: 8.26 Å

Foldseek 3Di:
DQFEKEKAEAPVVVVVPDPCPLVVVQVPDPPRHHYDYDPPDHDDPQAATWIATPNDIDDGGPVVVCVVCVVVVVVVVCVVPVD

Solvent-accessible surface area (backbone atoms only — not comparable to full-atom values): 4821 Å² total; per-residue (Å²): 130,69,46,66,31,30,41,27,30,18,74,68,53,56,75,65,52,60,90,59,50,62,56,55,52,42,69,73,42,60,90,62,42,41,62,42,76,42,89,87,53,66,47,76,91,63,55,62,34,35,41,35,44,92,88,45,79,42,75,51,26,46,64,53,51,46,60,75,41,36,70,68,49,48,56,52,49,49,59,65,74,73,101

Sequence (83 aa):
MPGEGRLVLSELDEKRMPSGFLRAVNQELPEGYKLRQDGQTHIDPVGGFLLVYEGIEINCTFASLLQSRREQLEDTVVGILFS

Radius of gyration: 15.94 Å; Cα contacts (8 Å, |Δi|>4): 107; chains: 1; bounding box: 35×25×45 Å